Protein AF-A0A7I9VLR6-F1 (afdb_monomer_lite)

Foldseek 3Di:
DLQLLVQLVVFFQPQFLAGPNDTLDAAFLSSVQSSCVSLVHGDDPQSNFFQSVVVVLVVVVFWDPDQQAAAQKKWFFALAQVHHGGHIWGFSHADPQSWTWTFTHDNRTGHTWIAGQVCLQDQADPVPRHGGFAFDDRPPDTGTRSRGTPTIGCVSVDD

InterPro domains:
  IPR007921 CHAP domain [PF05257] (21-103)
  IPR038765 Papain-like cysteine peptidase superfamily [SSF54001] (20-116)

Sequence (159 aa):
MAAAVKAVSSLVGQRQVVLAGVDYGPGCAALARAAFARAGRPLPAEARDAAALHALAQARGALLPTRTPSAGDLVFLADRPGGPPVHVGVVERAEADGTAVVLHRVARGVLPVRLNLAYPSRSDDPATGKHINDALRVGARAVPAGSLVVSVSDLLRRR

Secondary structure (DSSP, 8-state):
-HHHHHHHHTTBT-SS-EETTEE--SSHHHHHHHHHHHTT-PPPTT--SHHHHHHHHHHTT-EE--SSPPTT-EEEE-SSTTPPP-EEEEEEEE-TTS-EEEEEEETTEEEEEEE-SSSTT-SB-TTT--B--PEEEETTEEEEGGGGEEEEE-TTT--

pLDDT: mean 95.7, std 3.82, range [64.94, 98.75]

Radius of gyration: 14.51 Å; chains: 1; bounding box: 36×30×38 Å

Structure (mmCIF, N/CA/C/O backbone):
data_AF-A0A7I9VLR6-F1
#
_entry.id   AF-A0A7I9VLR6-F1
#
loop_
_atom_site.group_PDB
_atom_site.id
_atom_site.type_symbol
_atom_site.label_atom_id
_atom_site.label_alt_id
_atom_site.label_comp_id
_atom_site.label_asym_id
_atom_site.label_entity_id
_atom_site.label_seq_id
_atom_site.pdbx_PDB_ins_code
_atom_site.Cartn_x
_atom_site.Cartn_y
_atom_site.Cartn_z
_atom_site.occupancy
_atom_site.B_iso_or_equiv
_atom_site.auth_seq_id
_atom_site.auth_comp_id
_atom_site.auth_asym_id
_atom_site.auth_atom_id
_atom_site.pdbx_PDB_model_num
ATOM 1 N N . MET A 1 1 ? -3.606 -10.068 13.370 1.00 85.69 1 MET A N 1
ATOM 2 C CA . MET A 1 1 ? -3.154 -9.602 12.039 1.00 85.69 1 MET A CA 1
ATOM 3 C C . MET A 1 1 ? -4.038 -10.112 10.907 1.00 85.69 1 MET A C 1
ATOM 5 O O . MET A 1 1 ? -4.647 -9.293 10.235 1.00 85.69 1 MET A O 1
ATOM 9 N N . ALA A 1 2 ? -4.188 -11.432 10.741 1.00 86.25 2 ALA A N 1
ATOM 10 C CA . ALA A 1 2 ? -4.996 -12.027 9.667 1.00 86.25 2 ALA A CA 1
ATOM 11 C C . ALA A 1 2 ? -6.415 -11.433 9.531 1.00 86.25 2 ALA A C 1
ATOM 13 O O . ALA A 1 2 ? -6.862 -11.166 8.423 1.00 86.25 2 ALA A O 1
ATOM 14 N N . ALA A 1 3 ? -7.095 -11.143 10.648 1.00 90.19 3 ALA A N 1
ATOM 15 C CA . ALA A 1 3 ? -8.420 -10.516 10.631 1.00 90.19 3 ALA A CA 1
ATOM 16 C C . ALA A 1 3 ? -8.431 -9.094 10.032 1.00 90.19 3 ALA A C 1
ATOM 18 O O . ALA A 1 3 ? -9.376 -8.742 9.333 1.00 90.19 3 ALA A O 1
ATOM 19 N N . ALA A 1 4 ? -7.391 -8.290 10.278 1.00 93.88 4 ALA A N 1
ATOM 20 C CA . ALA A 1 4 ? -7.281 -6.938 9.733 1.00 93.88 4 ALA A CA 1
ATOM 21 C C . ALA A 1 4 ? -7.045 -6.976 8.222 1.00 93.88 4 ALA A C 1
ATOM 23 O O . ALA A 1 4 ? -7.770 -6.324 7.477 1.00 93.88 4 ALA A O 1
ATOM 24 N N . VAL A 1 5 ? -6.098 -7.809 7.777 1.00 96.38 5 VAL A N 1
ATOM 25 C CA . VAL A 1 5 ? -5.816 -8.026 6.352 1.00 96.38 5 VAL A CA 1
ATOM 26 C C . VAL A 1 5 ? -7.051 -8.563 5.629 1.00 96.38 5 VAL A C 1
ATOM 28 O O . VAL A 1 5 ? -7.461 -7.990 4.624 1.00 96.38 5 VAL A O 1
ATOM 31 N N . LYS A 1 6 ? -7.712 -9.592 6.174 1.00 96.25 6 LYS A N 1
ATOM 32 C CA . LYS A 1 6 ? -8.953 -10.146 5.609 1.00 96.25 6 LYS A CA 1
ATOM 33 C C . LYS A 1 6 ? -10.038 -9.078 5.460 1.00 96.25 6 LYS A C 1
ATOM 35 O O . LYS A 1 6 ? -10.713 -9.038 4.437 1.00 96.25 6 LYS A O 1
ATOM 40 N N . ALA A 1 7 ? -10.187 -8.207 6.457 1.00 95.25 7 ALA A N 1
ATOM 41 C CA . ALA A 1 7 ? -11.186 -7.147 6.422 1.00 95.25 7 ALA A CA 1
ATOM 42 C C . ALA A 1 7 ? -10.890 -6.101 5.338 1.00 95.25 7 ALA A C 1
ATOM 44 O O . ALA A 1 7 ? -11.794 -5.714 4.612 1.00 95.25 7 ALA A O 1
ATOM 45 N N . VAL A 1 8 ? -9.640 -5.665 5.163 1.00 96.19 8 VAL A N 1
ATOM 46 C CA . VAL A 1 8 ? -9.330 -4.733 4.063 1.00 96.19 8 VAL A CA 1
ATOM 47 C C . VAL A 1 8 ? -9.325 -5.405 2.689 1.00 96.19 8 VAL A C 1
ATOM 49 O O . VAL A 1 8 ? -9.599 -4.744 1.692 1.00 96.19 8 VAL A O 1
ATOM 52 N N . SER A 1 9 ? -9.106 -6.719 2.627 1.00 97.69 9 SER A N 1
ATOM 53 C CA . SER A 1 9 ? -9.209 -7.499 1.385 1.00 97.69 9 SER A CA 1
ATOM 54 C C . SER A 1 9 ? -10.650 -7.581 0.877 1.00 97.69 9 SER A C 1
ATOM 56 O O . SER A 1 9 ? -10.878 -7.517 -0.327 1.00 97.69 9 SER A O 1
ATOM 58 N N . SER A 1 10 ? -11.652 -7.610 1.768 1.00 97.25 10 SER A N 1
ATOM 59 C CA . SER A 1 10 ? -13.065 -7.569 1.351 1.00 97.25 10 SER A CA 1
ATOM 60 C C . SER A 1 10 ? -13.492 -6.229 0.744 1.00 97.25 10 SER A C 1
ATOM 62 O O . SER A 1 10 ? -14.617 -6.108 0.268 1.00 97.25 10 SER A O 1
ATOM 64 N N . LEU A 1 11 ? -12.621 -5.214 0.770 1.00 97.44 11 LEU A N 1
ATOM 65 C CA . LEU A 1 11 ? -12.877 -3.920 0.147 1.00 97.44 11 LEU A CA 1
ATOM 66 C C . LEU A 1 11 ? -12.397 -3.845 -1.300 1.00 97.44 11 LEU A C 1
ATOM 68 O O . LEU A 1 11 ? -12.647 -2.829 -1.940 1.00 97.44 11 LEU A O 1
ATOM 72 N N . VAL A 1 12 ? -11.709 -4.859 -1.834 1.00 98.00 12 VAL A N 1
ATOM 73 C CA . VAL A 1 12 ? -11.247 -4.835 -3.231 1.00 98.00 12 VAL A CA 1
ATOM 74 C C . VAL A 1 12 ? -12.423 -4.549 -4.174 1.00 98.00 12 VAL A C 1
ATOM 76 O O . VAL A 1 12 ? -13.492 -5.143 -4.068 1.00 98.00 12 VAL A O 1
ATOM 79 N N . GLY A 1 13 ? -12.231 -3.584 -5.075 1.00 97.00 13 GLY A N 1
ATOM 80 C CA . GLY A 1 13 ? -13.258 -3.074 -5.987 1.00 97.00 13 GLY A CA 1
ATOM 81 C C . GLY A 1 13 ? -14.161 -1.985 -5.395 1.00 97.00 13 GLY A C 1
ATOM 82 O O . GLY A 1 13 ? -14.751 -1.213 -6.150 1.00 97.00 13 GLY A O 1
ATOM 83 N N . GLN A 1 14 ? -14.223 -1.837 -4.069 1.00 97.00 14 GLN A N 1
ATOM 84 C CA . GLN A 1 14 ? -15.065 -0.832 -3.422 1.00 97.00 14 GLN A CA 1
ATOM 85 C C . GLN A 1 14 ? -14.488 0.575 -3.583 1.00 97.00 14 GLN A C 1
ATOM 87 O O . GLN A 1 14 ? -13.277 0.813 -3.494 1.00 97.00 14 GLN A O 1
ATOM 92 N N . ARG A 1 15 ? -15.379 1.542 -3.822 1.00 95.50 15 ARG A N 1
ATOM 93 C CA . ARG A 1 15 ? -15.012 2.960 -3.967 1.00 95.50 15 ARG A CA 1
ATOM 94 C C . ARG A 1 15 ? -14.870 3.672 -2.627 1.00 95.50 15 ARG A C 1
ATOM 96 O O . ARG A 1 15 ? -14.124 4.643 -2.532 1.00 95.50 15 ARG A O 1
ATOM 103 N N . GLN A 1 16 ? -15.576 3.202 -1.611 1.00 95.75 16 GLN A N 1
ATOM 104 C CA . GLN A 1 16 ? -15.516 3.741 -0.259 1.00 95.75 16 GLN A CA 1
ATOM 105 C C . GLN A 1 16 ? -14.847 2.722 0.657 1.00 95.75 16 GLN A C 1
ATOM 107 O O . GLN A 1 16 ? -14.978 1.512 0.464 1.00 95.75 16 GLN A O 1
ATOM 112 N N . VAL A 1 17 ? -14.111 3.215 1.649 1.00 97.19 17 VAL A N 1
ATOM 113 C CA . VAL A 1 17 ? -13.501 2.374 2.680 1.00 97.19 17 VAL A CA 1
ATOM 114 C C . VAL A 1 17 ? -14.475 2.333 3.852 1.00 97.19 17 VAL A C 1
ATOM 116 O O . VAL A 1 17 ? -14.319 3.071 4.819 1.00 97.19 17 VAL A O 1
ATOM 119 N N . VAL A 1 18 ? -15.503 1.490 3.732 1.00 97.06 18 VAL A N 1
ATOM 120 C CA . VAL A 1 18 ? -16.505 1.277 4.784 1.00 97.06 18 VAL A CA 1
ATOM 121 C C . VAL A 1 18 ? -16.330 -0.120 5.364 1.00 97.06 18 VAL A C 1
ATOM 123 O O . VAL A 1 18 ? -16.501 -1.108 4.655 1.00 97.06 18 VAL A O 1
ATOM 126 N N . LEU A 1 19 ? -16.001 -0.222 6.652 1.00 94.00 19 LEU A N 1
ATOM 127 C CA . LEU A 1 19 ? -15.909 -1.506 7.354 1.00 94.00 19 LEU A CA 1
ATOM 128 C C . LEU A 1 19 ? -16.744 -1.479 8.621 1.00 94.00 19 LEU A C 1
ATOM 130 O O . LEU A 1 19 ? -16.596 -0.586 9.447 1.00 94.00 19 LEU A O 1
ATOM 134 N N . ALA A 1 20 ? -17.591 -2.500 8.782 1.00 90.69 20 ALA A N 1
ATOM 135 C CA . ALA A 1 20 ? -18.468 -2.650 9.943 1.00 90.69 20 ALA A CA 1
ATOM 136 C C . ALA A 1 20 ? -19.298 -1.379 10.243 1.00 90.69 20 ALA A C 1
ATOM 138 O O . ALA A 1 20 ? -19.421 -0.974 11.393 1.00 90.69 20 ALA A O 1
ATOM 139 N N . GLY A 1 21 ? -19.827 -0.734 9.196 1.00 92.94 21 GLY A N 1
ATOM 140 C CA . GLY A 1 21 ? -20.646 0.480 9.308 1.00 92.94 21 GLY A CA 1
ATOM 141 C C . GLY A 1 21 ? -19.867 1.784 9.515 1.00 92.94 21 GLY A C 1
ATOM 142 O O . GLY A 1 21 ? -20.481 2.843 9.550 1.00 92.94 21 GLY A O 1
ATOM 143 N N . VAL A 1 22 ? -18.535 1.734 9.616 1.00 95.69 22 VAL A N 1
ATOM 144 C CA . VAL A 1 22 ? -17.683 2.922 9.776 1.00 95.69 22 VAL A CA 1
ATOM 145 C C . VAL A 1 22 ? -17.087 3.323 8.432 1.00 95.69 22 VAL A C 1
ATOM 147 O O . VAL A 1 22 ? -16.386 2.521 7.812 1.00 95.69 22 VAL A O 1
ATOM 150 N N . ASP A 1 23 ? -17.336 4.562 8.004 1.00 96.00 23 ASP A N 1
ATOM 151 C CA . ASP A 1 23 ? -16.665 5.181 6.857 1.00 96.00 23 ASP A CA 1
ATOM 152 C C . ASP A 1 23 ? -15.325 5.787 7.297 1.00 96.00 23 ASP A C 1
ATOM 154 O O . ASP A 1 23 ? -15.267 6.690 8.132 1.00 96.00 23 ASP A O 1
ATOM 158 N N . TYR A 1 24 ? -14.229 5.276 6.736 1.00 95.38 24 TYR A N 1
ATOM 159 C CA . TYR A 1 24 ? -12.875 5.747 7.026 1.00 95.38 24 TYR A CA 1
ATOM 160 C C . TYR A 1 24 ? -12.450 6.924 6.142 1.00 95.38 24 TYR A C 1
ATOM 162 O O . TYR A 1 24 ? -11.316 7.398 6.268 1.00 95.38 24 TYR A O 1
ATOM 170 N N . GLY A 1 25 ? -13.335 7.409 5.273 1.00 91.56 25 GLY A N 1
ATOM 171 C CA . GLY A 1 25 ? -13.145 8.569 4.421 1.00 91.56 25 GLY A CA 1
ATOM 172 C C . GLY A 1 25 ? -12.409 8.270 3.111 1.00 91.56 25 GLY A C 1
ATOM 173 O O . GLY A 1 25 ? -12.102 7.119 2.777 1.00 91.56 25 GLY A O 1
ATOM 174 N N . PRO A 1 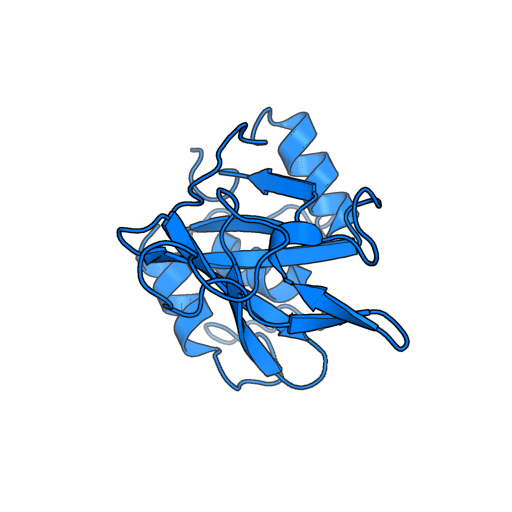26 ? -12.118 9.322 2.327 1.00 87.25 26 PRO A N 1
ATOM 175 C CA . PRO A 1 26 ? -11.411 9.188 1.063 1.00 87.25 26 PRO A CA 1
ATOM 176 C C . PRO A 1 26 ? -9.893 9.021 1.260 1.00 87.25 26 PRO A C 1
ATOM 178 O O . PRO A 1 26 ? -9.326 9.309 2.315 1.00 87.25 26 PRO A O 1
ATOM 181 N N . GLY A 1 27 ? -9.218 8.601 0.188 1.00 90.44 27 GLY A N 1
ATOM 182 C CA . GLY A 1 27 ? -7.756 8.575 0.101 1.00 90.44 27 GLY A CA 1
ATOM 183 C C . GLY A 1 27 ? -7.097 7.260 0.523 1.00 90.44 27 GLY A C 1
ATOM 184 O O . GLY A 1 27 ? -7.735 6.321 0.994 1.00 90.44 27 GLY A O 1
ATOM 185 N N . CYS A 1 28 ? -5.785 7.191 0.316 1.00 95.94 28 CYS A N 1
ATOM 186 C CA . CYS A 1 28 ? -4.982 5.989 0.529 1.00 95.94 28 CYS A CA 1
ATOM 187 C C . CYS A 1 28 ? -4.867 5.589 2.007 1.00 95.94 28 CYS A C 1
ATOM 189 O O . CYS A 1 28 ? -5.005 4.413 2.345 1.00 95.94 28 CYS A O 1
ATOM 191 N N . ALA A 1 29 ? -4.720 6.574 2.897 1.00 97.31 29 ALA A N 1
ATOM 192 C CA . ALA A 1 29 ? -4.607 6.361 4.338 1.00 97.31 29 ALA A CA 1
ATOM 193 C C . ALA A 1 29 ? -5.880 5.773 4.974 1.00 97.31 29 ALA A C 1
ATOM 195 O O . ALA A 1 29 ? -5.782 5.113 6.008 1.00 97.31 29 ALA A O 1
ATOM 196 N N . ALA A 1 30 ? -7.057 5.948 4.358 1.00 96.88 30 ALA A N 1
ATOM 197 C CA . ALA A 1 30 ? -8.307 5.370 4.853 1.00 96.88 30 ALA A CA 1
ATOM 198 C C . ALA A 1 30 ? -8.219 3.845 4.979 1.00 96.88 30 ALA A C 1
ATOM 200 O O . ALA A 1 30 ? -8.638 3.285 5.989 1.00 96.88 30 ALA A O 1
ATOM 201 N N . LEU A 1 31 ? -7.596 3.179 4.001 1.00 97.50 31 LEU A N 1
ATOM 202 C CA . LEU A 1 31 ? -7.423 1.728 4.018 1.00 97.50 31 LEU A CA 1
ATOM 203 C C . LEU A 1 31 ? -6.533 1.271 5.184 1.00 97.50 31 LEU A C 1
ATOM 205 O O . LEU A 1 31 ? -6.856 0.300 5.865 1.00 97.50 31 LEU A O 1
ATOM 209 N N . ALA A 1 32 ? -5.448 2.003 5.456 1.00 97.44 32 ALA A N 1
ATOM 210 C CA . ALA A 1 32 ? -4.593 1.740 6.609 1.00 97.44 32 ALA A CA 1
ATOM 211 C C . ALA A 1 32 ? -5.363 1.957 7.922 1.00 97.44 32 ALA A C 1
ATOM 213 O O . ALA A 1 32 ? -5.402 1.056 8.757 1.00 97.44 32 ALA A O 1
ATOM 214 N N . ARG A 1 33 ? -6.057 3.093 8.090 1.00 97.25 33 ARG A N 1
ATOM 215 C CA . ARG A 1 33 ? -6.900 3.360 9.275 1.00 97.25 33 ARG A CA 1
ATOM 216 C C . ARG A 1 33 ? -7.920 2.253 9.525 1.00 97.25 33 ARG A C 1
ATOM 218 O O . ARG A 1 33 ? -8.063 1.807 10.662 1.00 97.25 33 ARG A O 1
ATOM 225 N N . ALA A 1 34 ? -8.560 1.772 8.465 1.00 97.06 34 ALA A N 1
ATOM 226 C CA . ALA A 1 34 ? -9.504 0.669 8.528 1.00 97.06 34 ALA A CA 1
ATOM 227 C C . ALA A 1 34 ? -8.832 -0.630 9.010 1.00 97.06 34 ALA A C 1
ATOM 229 O O . ALA A 1 34 ? -9.334 -1.275 9.932 1.00 97.06 34 ALA A O 1
ATOM 230 N N . ALA A 1 35 ? -7.653 -0.977 8.479 1.00 97.12 35 ALA A N 1
ATOM 231 C CA . ALA A 1 35 ? -6.879 -2.133 8.942 1.00 97.12 35 ALA A CA 1
ATOM 232 C C . ALA A 1 35 ? -6.498 -2.028 10.431 1.00 97.12 35 ALA A C 1
ATOM 234 O O . ALA A 1 35 ? -6.691 -2.978 11.190 1.00 97.12 35 ALA A O 1
ATOM 235 N N . PHE A 1 36 ? -6.003 -0.867 10.867 1.00 97.00 36 PHE A N 1
ATOM 236 C CA . PHE A 1 36 ? -5.621 -0.606 12.259 1.00 97.00 36 PHE A CA 1
ATOM 237 C C . PHE A 1 36 ? -6.812 -0.691 13.219 1.00 97.00 36 PHE A C 1
ATOM 239 O O . PHE A 1 36 ? -6.733 -1.372 14.243 1.00 97.00 36 PHE A O 1
ATOM 246 N N . ALA A 1 37 ? -7.949 -0.090 12.866 1.00 95.81 37 ALA A N 1
ATOM 247 C CA . ALA A 1 37 ? -9.172 -0.196 13.654 1.00 95.81 37 ALA A CA 1
ATOM 248 C C . ALA A 1 37 ? -9.663 -1.650 13.756 1.00 95.81 37 ALA A C 1
ATOM 250 O O . ALA A 1 37 ? -10.002 -2.115 14.843 1.00 95.81 37 ALA A O 1
ATOM 251 N N . ARG A 1 38 ? -9.616 -2.418 12.658 1.00 95.69 38 ARG A N 1
ATOM 252 C CA . ARG A 1 38 ? -9.946 -3.856 12.668 1.00 95.69 38 ARG A CA 1
ATOM 253 C C . ARG A 1 38 ? -8.958 -4.709 13.458 1.00 95.69 38 ARG A C 1
ATOM 255 O O . ARG A 1 38 ? -9.331 -5.789 13.910 1.00 95.69 38 ARG A O 1
ATOM 262 N N . ALA A 1 39 ? -7.728 -4.241 13.643 1.00 95.00 39 ALA A N 1
ATOM 263 C CA . ALA A 1 39 ? -6.752 -4.858 14.533 1.00 95.00 39 ALA A CA 1
ATOM 264 C C . ALA A 1 39 ? -6.951 -4.476 16.014 1.00 95.00 39 ALA A C 1
ATOM 266 O O . ALA A 1 39 ? -6.154 -4.907 16.844 1.00 95.00 39 ALA A O 1
ATOM 267 N N . GLY A 1 40 ? -7.970 -3.669 16.347 1.00 94.31 40 GLY A N 1
ATOM 268 C CA . GLY A 1 40 ? -8.204 -3.159 17.701 1.00 94.31 40 GLY A CA 1
ATOM 269 C C . GLY A 1 40 ? -7.202 -2.086 18.133 1.00 94.31 40 GLY A C 1
ATOM 270 O O . GLY A 1 40 ? -7.026 -1.853 19.322 1.00 94.31 40 GLY A O 1
ATOM 271 N N . ARG A 1 41 ? -6.506 -1.460 17.177 1.00 94.12 41 ARG A N 1
ATOM 272 C CA . ARG A 1 41 ? -5.423 -0.496 17.417 1.00 94.12 41 ARG A CA 1
ATOM 273 C C . ARG A 1 41 ? -5.630 0.738 16.540 1.00 94.12 41 ARG A C 1
ATOM 275 O O . ARG A 1 41 ? -4.836 0.955 15.629 1.00 94.12 41 ARG A O 1
ATOM 282 N N . PRO A 1 42 ? -6.723 1.500 16.722 1.00 94.50 42 PRO A N 1
ATOM 283 C CA . PRO A 1 42 ? -7.017 2.640 15.864 1.00 94.50 42 PRO A CA 1
ATOM 284 C C . PRO A 1 42 ? -5.836 3.615 15.832 1.00 94.50 42 PRO A C 1
ATOM 286 O O . PRO A 1 42 ? -5.182 3.873 16.843 1.00 94.50 42 PRO A O 1
ATOM 289 N N . LEU A 1 43 ? -5.546 4.128 14.639 1.00 95.31 43 LEU A N 1
ATOM 290 C CA . LEU A 1 43 ? -4.520 5.146 14.460 1.00 95.31 43 LEU A CA 1
ATOM 291 C C . LEU A 1 43 ? -4.982 6.478 15.071 1.00 95.31 43 LEU A C 1
ATOM 293 O O . LEU A 1 43 ? -6.183 6.755 15.070 1.00 95.31 43 LEU A O 1
ATOM 297 N N . PRO A 1 44 ? -4.044 7.306 15.561 1.00 93.62 44 PRO A N 1
ATOM 298 C CA . PRO A 1 44 ? -4.371 8.634 16.063 1.00 93.62 44 PRO A CA 1
ATOM 299 C C . PRO A 1 44 ? -4.878 9.526 14.913 1.00 93.62 44 PRO A C 1
ATOM 301 O O . PRO A 1 44 ? -4.588 9.259 13.741 1.00 93.62 44 PRO A O 1
ATOM 304 N N . ALA A 1 45 ? -5.658 10.564 15.224 1.00 90.06 45 ALA A N 1
ATOM 305 C CA . ALA A 1 45 ? -6.371 11.364 14.219 1.00 90.06 45 ALA A CA 1
ATOM 306 C C . ALA A 1 45 ? -5.421 12.081 13.239 1.00 90.06 45 ALA A C 1
ATOM 308 O O . ALA A 1 45 ? -5.756 12.313 12.077 1.00 90.06 45 ALA A O 1
ATOM 309 N N . GLU A 1 46 ? -4.204 12.369 13.693 1.00 90.69 46 GLU A N 1
ATOM 310 C CA . GLU A 1 46 ? -3.132 13.013 12.942 1.00 90.69 46 GLU A CA 1
ATOM 311 C C . GLU A 1 46 ? -2.601 12.123 11.810 1.00 90.69 46 GLU A C 1
ATOM 313 O O . GLU A 1 46 ? -2.053 12.641 10.840 1.00 90.69 46 GLU A O 1
ATOM 318 N N . ALA A 1 47 ? -2.809 10.800 11.868 1.00 93.75 47 ALA A N 1
ATOM 319 C CA . ALA A 1 47 ? -2.441 9.834 10.827 1.00 93.75 47 ALA A CA 1
ATOM 320 C C . ALA A 1 47 ? -3.410 9.878 9.622 1.00 93.75 47 ALA A C 1
ATOM 322 O O . ALA A 1 47 ? -4.013 8.880 9.202 1.00 93.75 47 ALA A O 1
ATOM 323 N N . ARG A 1 48 ? -3.602 11.084 9.086 1.00 93.19 48 ARG A N 1
ATOM 324 C CA . ARG A 1 48 ? -4.629 11.422 8.094 1.00 93.19 48 ARG A CA 1
ATOM 325 C C . ARG A 1 48 ? -4.231 11.103 6.653 1.00 93.19 48 ARG A C 1
ATOM 327 O O . ARG A 1 48 ? -5.109 10.818 5.839 1.00 93.19 48 ARG A O 1
ATOM 334 N N . ASP A 1 49 ? -2.935 11.098 6.361 1.00 96.69 49 ASP A N 1
ATOM 335 C CA . ASP A 1 49 ? -2.356 10.907 5.030 1.00 96.69 49 ASP A CA 1
ATOM 336 C C . ASP A 1 49 ? -1.087 10.028 5.078 1.00 96.69 49 ASP A C 1
ATOM 338 O O . ASP A 1 49 ? -0.664 9.565 6.142 1.00 96.69 49 ASP A O 1
ATOM 342 N N . ALA A 1 50 ? -0.509 9.737 3.908 1.00 97.69 50 ALA A N 1
ATOM 343 C CA . ALA A 1 50 ? 0.665 8.875 3.789 1.00 97.69 50 ALA A CA 1
ATOM 344 C C . ALA A 1 50 ? 1.909 9.457 4.480 1.00 97.69 50 ALA A C 1
ATOM 346 O O . ALA A 1 50 ? 2.659 8.703 5.098 1.00 97.69 50 ALA A O 1
ATOM 347 N N . ALA A 1 51 ? 2.110 10.777 4.419 1.00 98.00 51 ALA A N 1
ATOM 348 C CA . ALA A 1 51 ? 3.256 11.437 5.036 1.00 98.00 51 ALA A CA 1
ATOM 349 C C . ALA A 1 51 ? 3.161 11.388 6.568 1.00 98.00 51 ALA A C 1
ATOM 351 O O . ALA A 1 51 ? 4.129 11.025 7.236 1.00 98.00 51 ALA A O 1
ATOM 352 N N . ALA A 1 52 ? 1.979 11.657 7.128 1.00 97.81 52 ALA A N 1
ATOM 353 C CA . ALA A 1 52 ? 1.734 11.559 8.562 1.00 97.81 52 ALA A CA 1
ATOM 354 C C . ALA A 1 52 ? 1.880 10.118 9.078 1.00 97.81 52 ALA A C 1
ATOM 356 O O . ALA A 1 52 ? 2.484 9.887 10.126 1.00 97.81 52 ALA A O 1
ATOM 357 N N . LEU A 1 53 ? 1.386 9.127 8.325 1.00 98.06 53 LEU A N 1
ATOM 358 C CA . LEU A 1 53 ? 1.587 7.711 8.648 1.00 98.06 53 LEU A CA 1
ATOM 359 C C . LEU A 1 53 ? 3.059 7.302 8.596 1.00 98.06 53 LEU A C 1
ATOM 361 O O . LEU A 1 53 ? 3.512 6.546 9.455 1.00 98.06 53 LEU A O 1
ATOM 365 N N . HIS A 1 54 ? 3.806 7.806 7.615 1.00 98.44 54 HIS A N 1
ATOM 366 C CA . HIS A 1 54 ? 5.235 7.548 7.501 1.00 98.44 54 HIS A CA 1
ATOM 367 C C . HIS A 1 54 ? 6.006 8.151 8.679 1.00 98.44 54 HIS A C 1
ATOM 369 O O . HIS A 1 54 ? 6.810 7.461 9.304 1.00 98.44 54 HIS A O 1
ATOM 375 N N . ALA A 1 55 ? 5.723 9.408 9.034 1.00 98.00 55 ALA A N 1
ATOM 376 C CA . ALA A 1 55 ? 6.320 10.070 10.192 1.00 98.00 55 ALA A CA 1
ATOM 377 C C . ALA A 1 55 ? 6.010 9.319 11.496 1.00 98.00 55 ALA A C 1
ATOM 379 O O . ALA A 1 55 ? 6.899 9.102 12.318 1.00 98.00 55 ALA A O 1
ATOM 380 N N . LEU A 1 56 ? 4.773 8.840 11.659 1.00 97.56 56 LEU A N 1
ATOM 381 C CA . LEU A 1 56 ? 4.372 8.021 12.802 1.00 97.56 56 LEU A CA 1
ATOM 382 C C . LEU A 1 56 ? 5.127 6.685 12.859 1.00 97.56 56 LEU A C 1
ATOM 384 O O . LEU A 1 56 ? 5.556 6.264 13.934 1.00 97.56 56 LEU A O 1
ATOM 388 N N . ALA A 1 57 ? 5.289 6.014 11.716 1.00 97.50 57 ALA A N 1
ATOM 389 C CA . ALA A 1 57 ? 6.063 4.781 11.619 1.00 97.50 57 ALA A CA 1
ATOM 390 C C . ALA A 1 57 ? 7.538 5.017 11.972 1.00 97.50 57 ALA A C 1
ATOM 392 O O . ALA A 1 57 ? 8.115 4.248 12.739 1.00 97.50 57 ALA A O 1
ATOM 393 N N . GLN A 1 58 ? 8.126 6.105 11.475 1.00 97.62 58 GLN A N 1
ATOM 394 C CA . GLN A 1 58 ? 9.497 6.501 11.782 1.00 97.62 58 GLN A CA 1
ATOM 395 C C . GLN A 1 58 ? 9.685 6.802 13.272 1.00 97.62 58 GLN A C 1
ATOM 397 O O . GLN A 1 58 ? 10.579 6.236 13.897 1.00 97.62 58 GLN A O 1
ATOM 402 N N . ALA A 1 59 ? 8.811 7.623 13.861 1.00 96.81 59 ALA A N 1
ATOM 403 C CA . ALA A 1 59 ? 8.866 7.990 15.276 1.00 96.81 59 ALA A CA 1
ATOM 404 C C . ALA A 1 59 ? 8.757 6.774 16.213 1.00 96.81 59 ALA A C 1
ATOM 406 O O . ALA A 1 59 ? 9.271 6.795 17.326 1.00 96.81 59 ALA A O 1
ATOM 407 N N . ARG A 1 60 ? 8.109 5.696 15.756 1.00 95.81 60 ARG A N 1
ATOM 408 C CA . ARG A 1 60 ? 7.962 4.435 16.498 1.00 95.81 60 ARG A CA 1
ATOM 409 C C . ARG A 1 60 ? 9.017 3.382 16.152 1.00 95.81 60 ARG A C 1
ATOM 411 O O . ARG A 1 60 ? 8.879 2.237 16.578 1.00 95.81 60 ARG A O 1
ATOM 418 N N . GLY A 1 61 ? 10.034 3.728 15.359 1.00 96.88 61 GLY A N 1
ATOM 419 C CA . GLY A 1 61 ? 11.069 2.783 14.926 1.00 96.88 61 GLY A CA 1
ATOM 420 C C . GLY A 1 61 ? 10.509 1.599 14.128 1.00 96.88 61 GLY A C 1
ATOM 421 O O . GLY A 1 61 ? 11.040 0.494 14.204 1.00 96.88 61 GLY A O 1
ATOM 422 N N . ALA A 1 62 ? 9.404 1.813 13.411 1.00 97.12 62 ALA A N 1
ATOM 423 C CA . ALA A 1 62 ? 8.648 0.783 12.703 1.00 97.12 62 ALA A CA 1
ATOM 424 C C . ALA A 1 62 ? 8.934 0.739 11.195 1.00 97.12 62 ALA A C 1
ATOM 426 O O . ALA A 1 62 ? 8.194 0.098 10.454 1.00 97.12 62 ALA A O 1
ATOM 427 N N . LEU A 1 63 ? 9.957 1.447 10.710 1.00 97.56 63 LEU A N 1
ATOM 428 C CA . LEU A 1 63 ? 10.428 1.310 9.331 1.00 97.56 63 LEU A CA 1
ATOM 429 C C . LEU A 1 63 ? 11.368 0.104 9.236 1.00 97.56 63 LEU A C 1
ATOM 431 O O . LEU A 1 63 ? 12.250 -0.070 10.075 1.00 97.56 63 LEU A O 1
ATOM 435 N N . LEU A 1 64 ? 11.174 -0.728 8.216 1.00 94.75 64 LEU A N 1
ATOM 436 C CA . LEU A 1 64 ? 11.909 -1.971 8.022 1.00 94.75 64 LEU A CA 1
ATOM 437 C C . LEU A 1 64 ? 12.935 -1.853 6.888 1.00 94.75 64 LEU A C 1
ATOM 439 O O . LEU A 1 64 ? 12.559 -1.472 5.776 1.00 94.75 64 LEU A O 1
ATOM 443 N N . PRO A 1 65 ? 14.188 -2.300 7.091 1.00 90.56 65 PRO A N 1
ATOM 444 C CA . PRO A 1 65 ? 15.135 -2.528 6.005 1.00 90.56 65 PRO A CA 1
ATOM 445 C C . PRO A 1 65 ? 14.848 -3.885 5.332 1.00 90.56 65 PRO A C 1
ATOM 447 O O . PRO A 1 65 ? 15.690 -4.779 5.330 1.00 90.56 65 PRO A O 1
ATOM 450 N N . THR A 1 66 ? 13.632 -4.078 4.810 1.00 89.56 66 THR A N 1
ATOM 451 C CA . THR A 1 66 ? 13.213 -5.344 4.182 1.00 89.56 66 THR A CA 1
ATOM 452 C C . THR A 1 66 ? 13.093 -5.225 2.668 1.00 89.56 66 THR A C 1
ATOM 454 O O . THR A 1 66 ? 12.687 -4.191 2.139 1.00 89.56 66 THR A O 1
ATOM 457 N N . ARG A 1 67 ? 13.405 -6.324 1.972 1.00 89.81 67 ARG A N 1
ATOM 458 C CA . ARG A 1 67 ? 13.092 -6.520 0.548 1.00 89.81 67 ARG A CA 1
ATOM 459 C C . ARG A 1 67 ? 11.897 -7.452 0.320 1.00 89.81 67 ARG A C 1
ATOM 461 O O . ARG A 1 67 ? 11.483 -7.649 -0.816 1.00 89.81 67 ARG A O 1
ATOM 468 N N . THR A 1 68 ? 11.337 -8.009 1.388 1.00 94.19 68 THR A N 1
ATOM 469 C CA . THR A 1 68 ? 10.224 -8.962 1.359 1.00 94.19 68 THR A CA 1
ATOM 470 C C . THR A 1 68 ? 9.144 -8.499 2.341 1.00 94.19 68 THR A C 1
ATOM 472 O O . THR A 1 68 ? 9.126 -8.908 3.506 1.00 94.19 68 THR A O 1
ATOM 475 N N . PRO A 1 69 ? 8.261 -7.573 1.918 1.00 96.31 69 PRO A N 1
ATOM 476 C CA . PRO A 1 69 ? 7.152 -7.118 2.752 1.00 96.31 69 PRO A CA 1
ATOM 477 C C . PRO A 1 69 ? 6.268 -8.294 3.175 1.00 96.31 69 PRO A C 1
ATOM 479 O O . PRO A 1 69 ? 6.003 -9.188 2.379 1.00 96.31 69 PRO A O 1
ATOM 482 N N . SER A 1 70 ? 5.792 -8.294 4.415 1.00 96.50 70 SER A N 1
ATOM 483 C CA . SER A 1 70 ? 4.925 -9.334 4.980 1.00 96.50 70 SER A CA 1
ATOM 484 C C . SER A 1 70 ? 3.469 -8.881 5.051 1.00 96.50 70 SER A C 1
ATOM 486 O O . SER A 1 70 ? 3.186 -7.690 5.146 1.00 96.50 70 SER A O 1
ATOM 488 N N . ALA A 1 71 ? 2.526 -9.827 5.068 1.00 97.12 71 ALA A N 1
ATOM 489 C CA . ALA A 1 71 ? 1.102 -9.526 5.235 1.00 97.12 71 ALA A CA 1
ATOM 490 C C . ALA A 1 71 ? 0.846 -8.632 6.464 1.00 97.12 71 ALA A C 1
ATOM 492 O O . ALA A 1 71 ? 1.235 -8.963 7.587 1.00 97.12 71 ALA A O 1
ATOM 493 N N . GLY A 1 72 ? 0.161 -7.510 6.249 1.00 97.44 72 GLY A N 1
ATOM 494 C CA . GLY A 1 72 ? -0.090 -6.484 7.256 1.00 97.44 72 GLY A CA 1
ATOM 495 C C . GLY A 1 72 ? 0.982 -5.398 7.359 1.00 97.44 72 GLY A C 1
ATOM 496 O O . GLY A 1 72 ? 0.772 -4.452 8.110 1.00 97.44 72 GLY A O 1
ATOM 497 N N . ASP A 1 73 ? 2.094 -5.478 6.628 1.00 98.19 73 ASP A N 1
ATOM 498 C CA . ASP A 1 73 ? 2.996 -4.332 6.500 1.00 98.19 73 ASP A CA 1
ATOM 499 C C . ASP A 1 73 ? 2.313 -3.184 5.744 1.00 98.19 73 ASP A C 1
ATOM 501 O O . ASP A 1 73 ? 1.426 -3.389 4.912 1.00 98.19 73 ASP A O 1
ATOM 505 N N . LEU A 1 74 ? 2.741 -1.959 6.024 1.00 98.44 74 LEU A N 1
ATOM 506 C CA . LEU A 1 74 ? 2.451 -0.797 5.199 1.00 98.44 74 LEU A CA 1
ATOM 507 C C . LEU A 1 74 ? 3.561 -0.629 4.164 1.00 98.44 74 LEU A C 1
ATOM 509 O O . LEU A 1 74 ? 4.738 -0.765 4.494 1.00 98.44 74 LEU A O 1
ATOM 513 N N . VAL A 1 75 ? 3.193 -0.273 2.938 1.00 98.62 75 VAL A N 1
ATOM 514 C CA . VAL A 1 75 ? 4.147 0.140 1.903 1.00 98.62 75 VAL A CA 1
ATOM 515 C C . VAL A 1 75 ? 3.891 1.593 1.555 1.00 98.62 75 VAL A C 1
ATOM 517 O O . VAL A 1 75 ? 2.786 1.947 1.141 1.00 98.62 75 VAL A O 1
ATOM 520 N N . PHE A 1 76 ? 4.917 2.422 1.715 1.00 98.62 76 PHE A N 1
ATOM 521 C CA . PHE A 1 76 ? 4.890 3.832 1.357 1.00 98.62 76 PHE A CA 1
ATOM 522 C C . PHE A 1 76 ? 5.484 4.027 -0.034 1.00 98.62 76 PHE A C 1
ATOM 524 O O . PHE A 1 76 ? 6.551 3.500 -0.346 1.00 98.62 76 PHE A O 1
ATOM 531 N N . LEU A 1 77 ? 4.779 4.786 -0.866 1.00 98.44 77 LEU A N 1
ATOM 532 C CA . LEU A 1 77 ? 5.087 5.002 -2.274 1.00 98.44 77 LEU A CA 1
ATOM 533 C C . LEU A 1 77 ? 5.254 6.502 -2.551 1.00 98.44 77 LEU A C 1
ATOM 535 O O . LEU A 1 77 ? 4.516 7.330 -2.009 1.00 98.44 77 LEU A O 1
ATOM 539 N N . ALA A 1 78 ? 6.202 6.833 -3.418 1.00 97.75 78 ALA A N 1
ATOM 540 C CA . ALA A 1 78 ? 6.433 8.168 -3.948 1.00 97.75 78 ALA A CA 1
ATOM 541 C C . ALA A 1 78 ? 5.750 8.362 -5.312 1.00 97.75 78 ALA A C 1
ATOM 543 O O . ALA A 1 78 ? 5.370 7.406 -5.990 1.00 97.75 78 ALA A O 1
ATOM 544 N N . ASP A 1 79 ? 5.647 9.615 -5.745 1.00 95.56 79 ASP A N 1
ATOM 545 C CA . ASP A 1 79 ? 5.255 10.016 -7.103 1.00 95.56 79 ASP A CA 1
ATOM 546 C C . ASP A 1 79 ? 6.454 10.125 -8.056 1.00 95.56 79 ASP A C 1
ATOM 548 O O . ASP A 1 79 ? 6.353 10.690 -9.138 1.00 95.56 79 ASP A O 1
ATOM 552 N N . ARG A 1 80 ? 7.622 9.637 -7.651 1.00 95.75 80 ARG A N 1
AT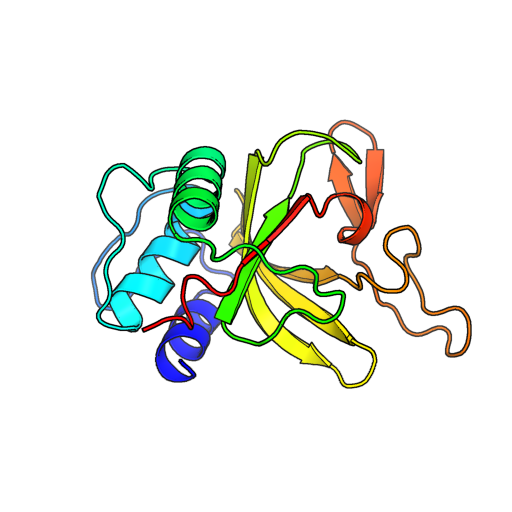OM 553 C CA . ARG A 1 80 ? 8.811 9.472 -8.488 1.00 95.75 80 ARG A CA 1
ATOM 554 C C . ARG A 1 80 ? 9.820 8.610 -7.738 1.00 95.75 80 ARG A C 1
ATOM 556 O O . ARG A 1 80 ? 9.860 8.683 -6.509 1.00 95.75 80 ARG A O 1
ATOM 563 N N . PRO A 1 81 ? 10.666 7.833 -8.433 1.00 95.12 81 PRO A N 1
ATOM 564 C CA . PRO A 1 81 ? 11.746 7.105 -7.776 1.00 95.12 81 PRO A CA 1
ATOM 565 C C . PRO A 1 81 ? 12.607 8.038 -6.910 1.00 95.12 81 PRO A C 1
ATOM 567 O O . PRO A 1 81 ? 13.025 9.102 -7.370 1.00 95.12 81 PRO A O 1
ATOM 570 N N . GLY A 1 82 ? 12.822 7.663 -5.645 1.00 94.88 82 GLY A N 1
ATOM 571 C CA . GLY A 1 82 ? 13.566 8.465 -4.662 1.00 94.88 82 GLY A CA 1
ATOM 572 C C . GLY A 1 82 ? 12.839 9.709 -4.123 1.00 94.88 82 GLY A C 1
ATOM 573 O O . GLY A 1 82 ? 13.461 10.520 -3.440 1.00 94.88 82 GLY A O 1
ATOM 574 N N . GLY A 1 83 ? 11.554 9.900 -4.440 1.00 96.88 83 GLY A N 1
ATOM 575 C CA . GLY A 1 83 ? 10.733 10.985 -3.895 1.00 96.88 83 GLY A CA 1
ATOM 576 C C . GLY A 1 83 ? 10.249 10.738 -2.454 1.00 96.88 83 GLY A C 1
ATOM 577 O O . GLY A 1 83 ? 10.445 9.652 -1.907 1.00 96.88 83 GLY A O 1
ATOM 578 N N . PRO A 1 84 ? 9.598 11.737 -1.827 1.00 97.38 84 PRO A N 1
ATOM 579 C CA . PRO A 1 84 ? 8.982 11.577 -0.511 1.00 97.38 84 PRO A CA 1
ATOM 580 C C . PRO A 1 84 ? 7.732 10.677 -0.571 1.00 97.38 84 PRO A C 1
ATOM 582 O O . PRO A 1 84 ? 7.127 10.527 -1.636 1.00 97.38 84 PRO A O 1
ATOM 585 N N . PRO A 1 85 ? 7.299 10.097 0.563 1.00 97.75 85 PRO A N 1
ATOM 586 C CA . PRO A 1 85 ? 6.104 9.264 0.606 1.00 97.75 85 PRO A CA 1
ATOM 587 C C . PRO A 1 85 ? 4.846 10.122 0.427 1.00 97.75 85 PRO A C 1
ATOM 589 O O . PRO A 1 85 ? 4.553 10.997 1.239 1.00 97.75 85 PRO A O 1
ATOM 592 N N . VAL A 1 86 ? 4.076 9.838 -0.622 1.00 97.38 86 VAL A N 1
ATOM 593 C CA . VAL A 1 86 ? 2.809 10.528 -0.938 1.00 97.38 86 VAL A CA 1
ATOM 594 C C . VAL A 1 86 ? 1.617 9.575 -0.986 1.00 97.38 86 VAL A C 1
ATOM 596 O O . VAL A 1 86 ? 0.465 10.004 -0.988 1.00 97.38 86 VAL A O 1
ATOM 599 N N . HIS A 1 87 ? 1.877 8.269 -1.001 1.00 97.88 87 HIS A N 1
ATOM 600 C CA . HIS A 1 87 ? 0.855 7.234 -1.062 1.00 97.88 87 HIS A CA 1
ATOM 601 C C . HIS A 1 87 ? 1.199 6.074 -0.130 1.00 97.88 87 HIS A C 1
ATOM 603 O O . HIS A 1 87 ? 2.364 5.839 0.184 1.00 97.88 87 HIS A O 1
ATOM 609 N N . VAL A 1 88 ? 0.181 5.350 0.329 1.00 98.56 88 VAL A N 1
ATOM 610 C CA . VAL A 1 88 ? 0.351 4.203 1.227 1.00 98.56 88 VAL A CA 1
ATOM 611 C C . VAL A 1 88 ? -0.600 3.073 0.848 1.00 98.56 88 VAL A C 1
ATOM 613 O O . VAL A 1 88 ? -1.738 3.309 0.433 1.00 98.56 88 VAL A O 1
ATOM 616 N N . GLY A 1 89 ? -0.131 1.839 0.990 1.00 98.38 89 GLY A N 1
ATOM 617 C CA . GLY A 1 89 ? -0.931 0.625 0.867 1.00 98.38 89 GLY A CA 1
ATOM 618 C C . GLY A 1 89 ? -0.669 -0.348 2.014 1.00 98.38 89 GLY A C 1
ATOM 619 O O . GLY A 1 89 ? 0.281 -0.177 2.776 1.00 98.38 89 GLY A O 1
ATOM 620 N N . VAL A 1 90 ? -1.521 -1.363 2.134 1.00 98.50 90 VAL A N 1
ATOM 621 C CA . VAL A 1 90 ? -1.414 -2.452 3.114 1.00 98.50 90 VAL A CA 1
ATOM 622 C C . VAL A 1 90 ? -1.092 -3.738 2.363 1.00 98.50 90 VAL A C 1
ATOM 624 O O . VAL A 1 90 ? -1.813 -4.104 1.438 1.00 98.50 90 VAL A O 1
ATOM 627 N N . VAL A 1 91 ? -0.029 -4.437 2.747 1.00 98.62 91 VAL A N 1
ATOM 628 C CA . VAL A 1 91 ? 0.328 -5.732 2.160 1.00 98.62 91 VAL A CA 1
ATOM 629 C C . VAL A 1 91 ? -0.743 -6.756 2.529 1.00 98.62 91 VAL A C 1
ATOM 631 O O . VAL A 1 91 ? -0.969 -7.034 3.707 1.00 98.62 91 VAL A O 1
ATOM 634 N N . GLU A 1 92 ? -1.395 -7.337 1.529 1.00 98.38 92 GLU A N 1
ATOM 635 C CA . GLU A 1 92 ? -2.319 -8.457 1.716 1.00 98.38 92 GLU A CA 1
ATOM 636 C C . GLU A 1 92 ? -1.546 -9.754 1.935 1.00 98.38 92 GLU A C 1
ATOM 638 O O . GLU A 1 92 ? -1.792 -10.486 2.892 1.00 98.38 92 GLU A O 1
ATOM 643 N N . ARG A 1 93 ? -0.587 -10.034 1.052 1.00 97.44 93 ARG A N 1
ATOM 644 C CA . ARG A 1 93 ? 0.231 -11.246 1.100 1.00 97.44 93 ARG A CA 1
ATOM 645 C C . ARG A 1 93 ? 1.576 -11.037 0.420 1.00 97.44 93 ARG A C 1
ATOM 647 O O . ARG A 1 93 ? 1.727 -10.138 -0.406 1.00 97.44 93 ARG A O 1
ATOM 654 N N . ALA A 1 94 ? 2.505 -11.924 0.745 1.00 96.38 94 ALA A N 1
ATOM 655 C CA . ALA A 1 94 ? 3.775 -12.085 0.058 1.00 96.38 94 ALA A CA 1
ATOM 656 C C . ALA A 1 94 ? 3.796 -13.450 -0.631 1.00 96.38 94 ALA A C 1
ATOM 658 O O . ALA A 1 94 ? 3.339 -14.443 -0.063 1.00 96.38 94 ALA A O 1
ATOM 659 N N . GLU A 1 95 ? 4.297 -13.484 -1.853 1.00 96.12 95 GLU A N 1
ATOM 660 C CA . GLU A 1 95 ? 4.531 -14.698 -2.621 1.00 96.12 95 GLU A CA 1
ATOM 661 C C . GLU A 1 95 ? 5.948 -15.229 -2.335 1.00 96.12 95 GLU A C 1
ATOM 663 O O . GLU A 1 95 ? 6.800 -14.518 -1.797 1.00 96.12 95 GLU A O 1
ATOM 668 N N . ALA A 1 96 ? 6.206 -16.501 -2.657 1.00 93.75 96 ALA A N 1
ATOM 669 C CA . ALA A 1 96 ? 7.465 -17.173 -2.310 1.00 93.75 96 ALA A CA 1
ATOM 670 C C . ALA A 1 96 ? 8.711 -16.544 -2.969 1.00 93.75 96 ALA A C 1
ATOM 672 O O . ALA A 1 96 ? 9.814 -16.673 -2.450 1.00 93.75 96 ALA A O 1
ATOM 673 N N . ASP A 1 97 ? 8.529 -15.840 -4.086 1.00 93.69 97 ASP A N 1
ATOM 674 C CA . ASP A 1 97 ? 9.560 -15.093 -4.820 1.00 93.69 97 ASP A CA 1
ATOM 675 C C . ASP A 1 97 ? 9.790 -13.671 -4.265 1.00 93.69 97 ASP A C 1
ATOM 677 O O . ASP A 1 97 ? 10.509 -12.865 -4.857 1.00 93.69 97 ASP A O 1
ATOM 681 N N . GLY A 1 98 ? 9.146 -13.330 -3.145 1.00 95.56 98 GLY A N 1
ATOM 682 C CA . GLY A 1 98 ? 9.217 -12.010 -2.526 1.00 95.56 98 GLY A CA 1
ATOM 683 C C . GLY A 1 98 ? 8.295 -10.961 -3.153 1.00 95.56 98 GLY A C 1
ATOM 684 O O . GLY A 1 98 ? 8.297 -9.816 -2.696 1.00 95.56 98 GLY A O 1
ATOM 685 N N . THR A 1 99 ? 7.487 -11.323 -4.154 1.00 98.19 99 THR A N 1
ATOM 686 C CA . THR A 1 99 ? 6.484 -10.420 -4.727 1.00 98.19 99 THR A CA 1
ATOM 687 C C . THR A 1 99 ? 5.367 -10.183 -3.713 1.00 98.19 99 THR A C 1
ATOM 689 O O . THR A 1 99 ? 4.696 -11.111 -3.267 1.00 98.19 99 THR A O 1
ATOM 692 N N . ALA A 1 100 ? 5.144 -8.929 -3.335 1.00 98.44 100 ALA A N 1
ATOM 693 C CA . ALA A 1 100 ? 4.072 -8.528 -2.438 1.00 98.44 100 ALA A CA 1
ATOM 694 C C . ALA A 1 100 ? 2.845 -8.078 -3.235 1.00 98.44 100 ALA A C 1
ATOM 696 O O . ALA A 1 100 ? 2.954 -7.288 -4.175 1.00 98.44 100 ALA A O 1
ATOM 697 N N . VAL A 1 101 ? 1.662 -8.525 -2.811 1.00 98.62 101 VAL A N 1
ATOM 698 C CA . VAL A 1 101 ? 0.387 -7.952 -3.253 1.00 98.62 101 VAL A CA 1
ATOM 699 C C . VAL A 1 101 ? -0.052 -6.928 -2.225 1.00 98.62 101 VAL A C 1
ATOM 701 O O . VAL A 1 101 ? -0.327 -7.260 -1.071 1.00 98.62 101 VAL A O 1
ATOM 704 N N . VAL A 1 102 ? -0.102 -5.672 -2.647 1.00 98.75 102 VAL A N 1
ATOM 705 C CA . VAL A 1 102 ? -0.421 -4.530 -1.798 1.00 98.75 102 VAL A CA 1
ATOM 706 C C . VAL A 1 102 ? -1.783 -3.989 -2.179 1.00 98.75 102 VAL A C 1
ATOM 708 O O . VAL A 1 102 ? -2.029 -3.646 -3.329 1.00 98.75 102 VAL A O 1
ATOM 711 N N . LEU A 1 103 ? -2.676 -3.882 -1.205 1.00 98.62 103 LEU A N 1
ATOM 712 C CA . LEU A 1 103 ? -3.954 -3.218 -1.383 1.00 98.62 103 LEU A CA 1
ATOM 713 C C . LEU A 1 103 ? -3.765 -1.730 -1.149 1.00 98.62 103 LEU A C 1
ATOM 715 O O . LEU A 1 103 ? -3.214 -1.308 -0.131 1.00 98.62 103 LEU A O 1
ATOM 719 N N . HIS A 1 104 ? -4.250 -0.919 -2.076 1.00 98.06 104 HIS A N 1
ATOM 720 C CA . HIS A 1 104 ? -4.222 0.527 -1.935 1.00 98.06 104 HIS A CA 1
ATOM 721 C C . HIS A 1 104 ? -5.548 1.150 -2.360 1.00 98.06 104 HIS A C 1
ATOM 723 O O . HIS A 1 104 ? -6.281 0.591 -3.174 1.00 98.06 104 HIS A O 1
ATOM 729 N N . ARG A 1 105 ? -5.883 2.319 -1.811 1.00 97.25 105 ARG A N 1
ATOM 730 C CA . ARG A 1 105 ? -7.068 3.072 -2.233 1.00 97.25 105 ARG A CA 1
ATOM 731 C C . ARG A 1 105 ? -6.659 4.182 -3.198 1.00 97.25 105 ARG A C 1
ATOM 733 O O . ARG A 1 105 ? -5.938 5.099 -2.822 1.00 97.25 105 ARG A O 1
ATOM 740 N N . VAL A 1 106 ? -7.156 4.102 -4.428 1.00 94.50 106 VAL A N 1
ATOM 741 C CA . VAL A 1 106 ? -7.021 5.112 -5.496 1.00 94.50 106 VAL A CA 1
ATOM 742 C C . VAL A 1 106 ? -8.404 5.587 -5.928 1.00 94.50 106 VAL A C 1
ATOM 744 O O . VAL A 1 106 ? -9.376 4.931 -5.598 1.00 94.50 106 VAL A O 1
ATOM 747 N N . ALA A 1 107 ? -8.546 6.660 -6.712 1.00 92.19 107 ALA A N 1
ATOM 748 C CA . ALA A 1 107 ? -9.865 7.205 -7.087 1.00 92.19 107 ALA A CA 1
ATOM 749 C C . ALA A 1 107 ? -10.875 6.149 -7.606 1.00 92.19 107 ALA A C 1
ATOM 751 O O . ALA A 1 107 ? -12.057 6.179 -7.246 1.00 92.19 107 ALA A O 1
ATOM 752 N N . ARG A 1 108 ? -10.401 5.172 -8.393 1.00 92.94 108 ARG A N 1
ATOM 753 C CA . ARG A 1 108 ? -11.226 4.119 -9.012 1.00 92.94 108 ARG A CA 1
ATOM 754 C C . ARG A 1 108 ? -11.710 3.018 -8.061 1.00 92.94 108 ARG A C 1
ATOM 756 O O . ARG A 1 108 ? -12.798 2.503 -8.266 1.00 92.94 108 ARG A O 1
ATOM 763 N N . GLY A 1 109 ? -10.960 2.683 -7.015 1.00 96.31 109 GLY A N 1
ATOM 764 C CA . GLY A 1 109 ? -11.282 1.558 -6.126 1.00 96.31 109 GLY A CA 1
ATOM 765 C C . GLY A 1 109 ? -10.204 1.320 -5.071 1.00 96.31 109 GLY A C 1
ATOM 766 O O . GLY A 1 109 ? -9.127 1.917 -5.137 1.00 96.31 109 GLY A O 1
ATOM 767 N N . VAL A 1 110 ? -10.485 0.457 -4.099 1.00 98.12 110 VAL A N 1
ATOM 768 C CA . VAL A 1 110 ? -9.421 -0.319 -3.453 1.00 98.12 110 VAL A CA 1
ATOM 769 C C . VAL A 1 110 ? -8.971 -1.380 -4.442 1.00 98.12 110 VAL A C 1
ATOM 771 O O . VAL A 1 110 ? -9.800 -2.116 -4.974 1.00 98.12 110 VAL A O 1
ATOM 774 N N . LEU A 1 111 ? -7.677 -1.433 -4.729 1.00 97.69 111 LEU A N 1
ATOM 775 C CA . LEU A 1 111 ? -7.133 -2.333 -5.735 1.00 97.69 111 LEU A CA 1
ATOM 776 C C . LEU A 1 111 ? -5.832 -2.974 -5.275 1.00 97.69 111 LEU A C 1
ATOM 778 O O . LEU A 1 111 ? -5.092 -2.350 -4.511 1.00 97.69 111 LEU A O 1
ATOM 782 N N . PRO A 1 112 ? -5.549 -4.194 -5.750 1.00 98.25 112 PRO A N 1
ATOM 783 C CA . PRO A 1 112 ? -4.239 -4.787 -5.595 1.00 98.25 112 PRO A CA 1
ATOM 784 C C . PRO A 1 112 ? -3.237 -4.126 -6.548 1.00 98.25 112 PRO A C 1
ATOM 786 O O . PRO A 1 112 ? -3.580 -3.748 -7.670 1.00 98.25 112 PRO A O 1
ATOM 789 N N . VAL A 1 113 ? -1.993 -4.035 -6.095 1.00 98.25 113 VAL A N 1
ATOM 790 C CA . VAL A 1 113 ? -0.811 -3.767 -6.909 1.00 98.25 113 VAL A CA 1
ATOM 791 C C . VAL A 1 113 ? 0.287 -4.753 -6.515 1.00 98.25 113 VAL A C 1
ATOM 793 O O . VAL A 1 113 ? 0.530 -4.969 -5.324 1.00 98.25 113 VAL A O 1
ATOM 796 N N . ARG A 1 114 ? 0.935 -5.378 -7.497 1.00 98.56 114 ARG A N 1
ATOM 797 C CA . ARG A 1 114 ? 2.122 -6.216 -7.296 1.00 98.56 114 ARG A CA 1
ATOM 798 C C . ARG A 1 114 ? 3.376 -5.369 -7.265 1.00 98.56 114 ARG A C 1
ATOM 800 O O . ARG A 1 114 ? 3.556 -4.497 -8.116 1.00 98.56 114 ARG A O 1
ATOM 807 N N . LEU A 1 115 ? 4.252 -5.657 -6.311 1.00 98.25 115 LEU A N 1
ATOM 808 C CA . LEU A 1 115 ? 5.597 -5.103 -6.283 1.00 98.25 115 LEU A CA 1
ATOM 809 C C . LEU A 1 115 ? 6.609 -6.106 -5.746 1.00 98.25 115 LEU A C 1
ATOM 811 O O . LEU A 1 115 ? 6.291 -6.920 -4.883 1.00 98.25 115 LEU A O 1
ATOM 815 N N . ASN A 1 116 ? 7.846 -6.002 -6.212 1.00 98.12 116 ASN A N 1
ATOM 816 C CA . ASN A 1 116 ? 8.957 -6.825 -5.758 1.00 98.12 116 ASN A CA 1
ATOM 817 C C . ASN A 1 116 ? 10.194 -5.945 -5.543 1.00 98.12 116 ASN A C 1
ATOM 819 O O . ASN A 1 116 ? 10.667 -5.279 -6.467 1.00 98.12 116 ASN A O 1
ATOM 823 N N . LEU A 1 117 ? 10.715 -5.934 -4.312 1.00 97.56 117 LEU A N 1
ATOM 824 C CA . LEU A 1 117 ? 11.825 -5.057 -3.916 1.00 97.56 117 LEU A CA 1
ATOM 825 C C . LEU A 1 117 ? 13.208 -5.674 -4.168 1.00 97.56 117 LEU A C 1
ATOM 827 O O . LEU A 1 117 ? 14.216 -4.979 -4.032 1.00 97.56 117 LEU A O 1
ATOM 831 N N . ALA A 1 118 ? 13.287 -6.955 -4.540 1.00 95.69 118 ALA A N 1
ATOM 832 C CA . ALA A 1 118 ? 14.524 -7.535 -5.058 1.00 95.69 118 ALA A CA 1
ATOM 833 C C . ALA A 1 118 ? 14.825 -7.013 -6.473 1.00 95.69 118 ALA A C 1
ATOM 835 O O . ALA A 1 118 ? 15.989 -6.780 -6.804 1.00 95.69 118 ALA A O 1
ATOM 836 N N . TYR A 1 119 ? 13.779 -6.738 -7.262 1.00 96.81 119 TYR A N 1
ATOM 837 C CA . TYR A 1 119 ? 13.872 -6.218 -8.629 1.00 96.81 119 TYR A CA 1
ATOM 838 C C . TYR A 1 119 ? 12.974 -4.983 -8.837 1.00 96.81 119 TYR A C 1
ATOM 840 O O . TYR A 1 119 ? 12.055 -5.015 -9.654 1.00 96.81 119 TYR A O 1
ATOM 848 N N . PRO A 1 120 ? 13.229 -3.863 -8.137 1.00 97.00 120 PRO A N 1
ATOM 849 C CA . PRO A 1 120 ? 12.283 -2.746 -8.060 1.00 97.00 120 PRO A CA 1
ATOM 850 C C . PRO A 1 120 ? 12.006 -2.066 -9.409 1.00 97.00 120 PRO A C 1
ATOM 852 O O . PRO A 1 120 ? 10.940 -1.488 -9.602 1.00 97.00 120 PRO A O 1
ATOM 855 N N . SER A 1 121 ? 12.946 -2.123 -10.354 1.00 97.12 121 SER A N 1
ATOM 856 C CA . SER A 1 121 ? 1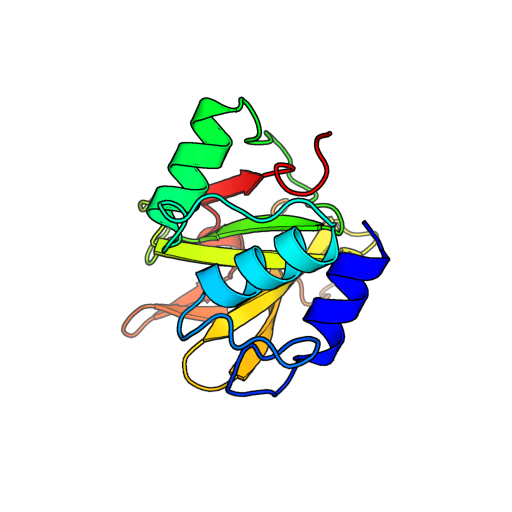2.852 -1.489 -11.676 1.00 97.12 121 SER A CA 1
ATOM 857 C C . SER A 1 121 ? 12.429 -2.423 -12.805 1.00 97.12 121 SER A C 1
ATOM 859 O O . SER A 1 121 ? 12.420 -2.001 -13.961 1.00 97.12 121 SER A O 1
ATOM 861 N N . ARG A 1 122 ? 12.074 -3.676 -12.502 1.00 97.31 122 ARG A N 1
ATOM 862 C CA . ARG A 1 122 ? 11.707 -4.674 -13.514 1.00 97.31 122 ARG A CA 1
ATOM 863 C C . ARG A 1 122 ? 10.241 -5.044 -13.406 1.00 97.31 122 ARG A C 1
ATOM 865 O O . ARG A 1 122 ? 9.776 -5.344 -12.314 1.00 97.31 122 ARG A O 1
ATOM 872 N N . SER A 1 123 ? 9.543 -5.070 -14.535 1.00 97.75 123 SER A N 1
ATOM 873 C CA . SER A 1 123 ? 8.174 -5.590 -14.598 1.00 97.75 123 SER A CA 1
ATOM 874 C C . SER A 1 123 ? 8.134 -7.095 -14.336 1.00 97.75 123 SER A C 1
ATOM 876 O O . SER A 1 123 ? 7.263 -7.560 -13.607 1.00 97.75 123 SER A O 1
ATOM 878 N N . ASP A 1 124 ? 9.115 -7.829 -14.867 1.00 98.12 124 ASP A N 1
ATOM 879 C CA . ASP A 1 124 ? 9.151 -9.290 -14.850 1.00 98.12 124 ASP A CA 1
ATOM 880 C C . ASP A 1 124 ? 10.458 -9.817 -14.236 1.00 98.12 124 ASP A C 1
ATOM 882 O O . ASP A 1 124 ? 11.520 -9.184 -14.311 1.00 98.12 124 ASP A O 1
ATOM 886 N N . ASP A 1 125 ? 10.362 -10.983 -13.605 1.00 96.25 125 ASP A N 1
ATOM 887 C CA . ASP A 1 125 ? 11.470 -11.721 -13.019 1.00 96.25 125 ASP A CA 1
ATOM 888 C C . ASP A 1 125 ? 12.414 -12.211 -14.133 1.00 96.25 125 ASP A C 1
ATOM 890 O O . ASP A 1 125 ? 11.967 -12.873 -15.072 1.00 96.25 125 ASP A O 1
ATOM 894 N N . PRO A 1 126 ? 13.723 -11.913 -14.061 1.00 91.94 126 PRO A N 1
ATOM 895 C CA . PRO A 1 126 ? 14.647 -12.252 -15.139 1.00 91.94 126 PRO A CA 1
ATOM 896 C C . PRO A 1 126 ? 14.965 -13.740 -15.275 1.00 91.94 126 PRO A C 1
ATOM 898 O O . PRO A 1 126 ? 15.434 -14.148 -16.333 1.00 91.94 126 PRO A O 1
ATOM 901 N N . ALA A 1 127 ? 14.779 -14.528 -14.218 1.00 94.94 127 ALA A N 1
ATOM 902 C CA . ALA A 1 127 ? 15.067 -15.955 -14.228 1.00 94.94 127 ALA A CA 1
ATOM 903 C C . ALA A 1 127 ? 13.852 -16.772 -14.681 1.00 94.94 127 ALA A C 1
ATOM 905 O O . ALA A 1 127 ? 14.011 -17.787 -15.354 1.00 94.94 127 ALA A O 1
ATOM 906 N N . THR A 1 128 ? 12.643 -16.339 -14.315 1.00 96.00 128 THR A N 1
ATOM 907 C CA . THR A 1 128 ? 11.409 -17.113 -14.533 1.00 96.00 128 THR A CA 1
ATOM 908 C C . THR A 1 128 ? 10.452 -16.493 -15.550 1.00 96.00 128 THR A C 1
ATOM 910 O O . THR A 1 128 ? 9.537 -17.170 -16.010 1.00 96.00 128 THR A O 1
ATOM 913 N N . GLY A 1 129 ? 10.618 -15.211 -15.892 1.00 97.00 129 GLY A N 1
ATOM 914 C CA . GLY A 1 129 ? 9.689 -14.459 -16.742 1.00 97.00 129 GLY A CA 1
ATOM 915 C C . GLY A 1 129 ? 8.356 -14.114 -16.068 1.00 97.00 129 GLY A C 1
ATOM 916 O O . GLY A 1 129 ? 7.463 -13.573 -16.716 1.00 97.00 129 GLY A O 1
ATOM 917 N N . LYS A 1 130 ? 8.186 -14.425 -14.777 1.00 97.12 130 LYS A N 1
ATOM 918 C CA . LYS A 1 130 ? 6.970 -14.115 -14.021 1.00 97.12 130 LYS A CA 1
ATOM 919 C C . LYS A 1 130 ? 6.808 -12.604 -13.845 1.00 97.12 130 LYS A C 1
ATOM 921 O O . LYS A 1 130 ? 7.766 -11.918 -13.517 1.00 97.12 130 LYS A O 1
ATOM 926 N N . HIS A 1 131 ? 5.583 -12.097 -13.949 1.00 98.00 131 HIS A N 1
ATOM 927 C CA . HIS A 1 131 ? 5.289 -10.700 -13.634 1.00 98.00 131 HIS A CA 1
ATOM 928 C C . HIS A 1 131 ? 5.396 -10.407 -12.127 1.00 98.00 131 HIS A C 1
ATOM 930 O O . HIS A 1 131 ? 4.724 -11.058 -11.321 1.00 98.00 131 HIS A O 1
ATOM 936 N N . ILE A 1 132 ? 6.208 -9.416 -11.747 1.00 97.88 132 ILE A N 1
ATOM 937 C CA . ILE A 1 132 ? 6.569 -9.116 -10.347 1.00 97.88 132 ILE A CA 1
ATOM 938 C C . ILE A 1 132 ? 6.352 -7.653 -9.933 1.00 97.88 132 ILE A C 1
ATOM 940 O O . ILE A 1 132 ? 6.246 -7.369 -8.739 1.00 97.88 132 ILE A O 1
ATOM 944 N N . ASN A 1 133 ? 6.245 -6.718 -10.879 1.00 98.50 133 ASN A N 1
ATOM 945 C CA . ASN A 1 133 ? 5.870 -5.335 -10.591 1.00 98.50 133 ASN A CA 1
ATOM 946 C C . ASN A 1 133 ? 4.826 -4.835 -11.583 1.00 98.50 133 ASN A C 1
ATOM 948 O O . ASN A 1 133 ? 5.126 -4.645 -12.763 1.00 98.50 133 ASN A O 1
ATOM 952 N N . ASP A 1 134 ? 3.648 -4.493 -11.067 1.00 98.44 134 ASP A N 1
ATOM 953 C CA . ASP A 1 134 ? 2.651 -3.782 -11.857 1.00 98.44 134 ASP A CA 1
ATOM 954 C C . ASP A 1 134 ? 3.170 -2.372 -12.196 1.00 98.44 134 ASP A C 1
ATOM 956 O O . ASP A 1 134 ? 3.889 -1.731 -11.419 1.00 98.44 134 ASP A O 1
ATOM 960 N N . ALA A 1 135 ? 2.760 -1.846 -13.349 1.00 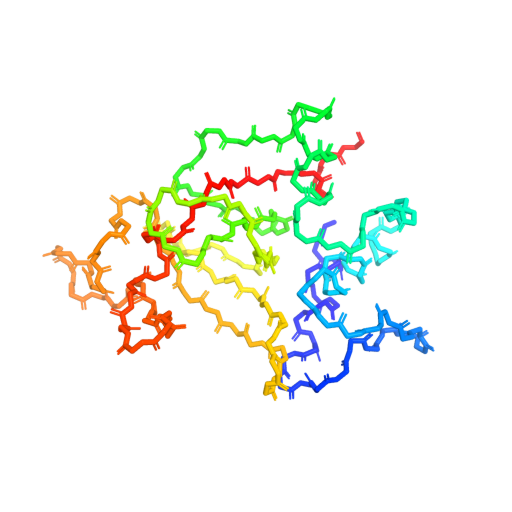97.44 135 ALA A N 1
ATOM 961 C CA . ALA A 1 135 ? 3.085 -0.483 -13.745 1.00 97.44 135 ALA A CA 1
ATOM 962 C C . ALA A 1 135 ? 2.081 0.522 -13.156 1.00 97.44 135 ALA A C 1
ATOM 964 O O . ALA A 1 135 ? 0.880 0.474 -13.431 1.00 97.44 135 ALA A O 1
ATOM 965 N N . LEU A 1 136 ? 2.579 1.491 -12.388 1.00 95.94 136 LEU A N 1
ATOM 966 C CA . LEU A 1 136 ? 1.796 2.609 -11.874 1.00 95.94 136 LEU A CA 1
ATOM 967 C C . LEU A 1 136 ? 1.967 3.844 -12.759 1.00 95.94 136 LEU A C 1
ATOM 969 O O . LEU A 1 136 ? 3.054 4.146 -13.252 1.00 95.94 136 LEU A O 1
ATOM 973 N N . ARG A 1 137 ? 0.865 4.572 -12.968 1.00 93.38 137 ARG A N 1
ATOM 974 C CA . ARG A 1 137 ? 0.870 5.837 -13.708 1.00 93.38 137 ARG A CA 1
ATOM 975 C C . ARG A 1 137 ? 1.303 6.970 -12.790 1.00 93.38 137 ARG A C 1
ATOM 977 O O . ARG A 1 137 ? 0.635 7.256 -11.800 1.00 93.38 137 ARG A O 1
ATOM 984 N N . VAL A 1 138 ? 2.391 7.620 -13.169 1.00 88.56 138 VAL A N 1
ATOM 985 C CA . VAL 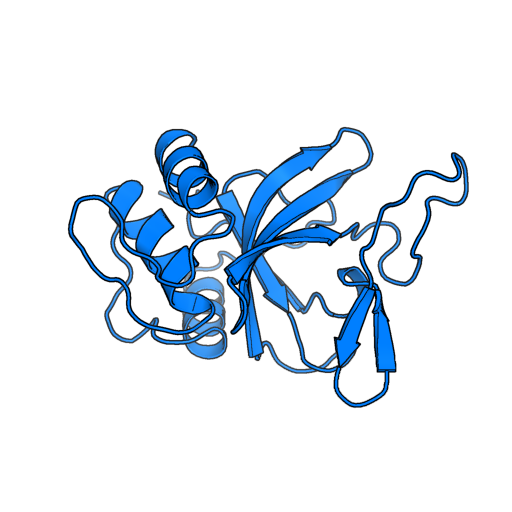A 1 138 ? 2.984 8.759 -12.478 1.00 88.56 138 VAL A CA 1
ATOM 986 C C . VAL A 1 138 ? 3.194 9.862 -13.511 1.00 88.56 138 VAL A C 1
ATOM 988 O O . VAL A 1 138 ? 4.081 9.781 -14.366 1.00 88.56 138 VAL A O 1
ATOM 991 N N . GLY A 1 139 ? 2.310 10.862 -13.496 1.00 87.88 139 GLY A N 1
ATOM 992 C CA . GLY A 1 139 ? 2.182 11.807 -14.607 1.00 87.88 139 GLY A CA 1
ATOM 993 C C . GLY A 1 139 ? 1.938 11.067 -15.929 1.00 87.88 139 GLY A C 1
ATOM 994 O O . GLY A 1 139 ? 1.069 10.200 -16.017 1.00 87.88 139 GLY A O 1
ATOM 995 N N . ALA A 1 140 ? 2.742 11.365 -16.951 1.00 88.19 140 ALA A N 1
ATOM 996 C CA . ALA A 1 140 ? 2.674 10.693 -18.253 1.00 88.19 140 ALA A CA 1
ATOM 997 C C . ALA A 1 140 ? 3.379 9.320 -18.291 1.00 88.19 140 ALA A C 1
ATOM 999 O O . ALA A 1 140 ? 3.252 8.582 -19.271 1.00 88.19 140 ALA A O 1
ATOM 1000 N N . ARG A 1 141 ? 4.137 8.956 -17.249 1.00 91.56 141 ARG A N 1
ATOM 1001 C CA . ARG A 1 141 ? 5.000 7.768 -17.249 1.00 91.56 141 ARG A CA 1
ATOM 1002 C C . ARG A 1 141 ? 4.311 6.571 -16.604 1.00 91.56 141 ARG A C 1
ATOM 1004 O O . ARG A 1 141 ? 3.536 6.713 -15.661 1.00 91.56 141 ARG A O 1
ATOM 1011 N N . ALA A 1 142 ? 4.605 5.388 -17.128 1.00 95.69 142 ALA A N 1
ATOM 1012 C CA . ALA A 1 142 ? 4.332 4.119 -16.469 1.00 95.69 142 ALA A CA 1
ATOM 1013 C C . ALA A 1 142 ? 5.625 3.677 -15.772 1.00 95.69 142 ALA A C 1
ATOM 1015 O O . ALA A 1 142 ? 6.662 3.574 -16.424 1.00 95.69 142 ALA A O 1
ATOM 1016 N N . VAL A 1 143 ? 5.579 3.491 -14.455 1.00 97.62 143 VAL A N 1
ATOM 1017 C CA . VAL A 1 143 ? 6.750 3.175 -13.627 1.00 97.62 143 VAL A CA 1
ATOM 1018 C C . VAL A 1 143 ? 6.461 1.895 -12.840 1.00 97.62 143 VAL A C 1
ATOM 1020 O O . VAL A 1 143 ? 5.381 1.806 -12.251 1.00 97.62 143 VAL A O 1
ATOM 1023 N N . PRO A 1 144 ? 7.377 0.910 -12.801 1.00 98.31 144 PRO A N 1
ATOM 1024 C CA . PRO A 1 144 ? 7.209 -0.279 -11.969 1.00 98.31 144 PRO A CA 1
ATOM 1025 C C . PRO A 1 144 ? 6.970 0.100 -10.504 1.00 98.31 144 PRO A C 1
ATOM 1027 O O . PRO A 1 144 ? 7.698 0.928 -9.950 1.00 98.31 144 PRO A O 1
ATOM 1030 N N . ALA A 1 145 ? 5.961 -0.497 -9.870 1.00 98.19 145 ALA A N 1
ATOM 1031 C CA . ALA A 1 145 ? 5.552 -0.152 -8.511 1.00 98.19 145 ALA A CA 1
ATOM 1032 C C . ALA A 1 145 ? 6.709 -0.242 -7.499 1.00 98.19 145 ALA A C 1
ATOM 1034 O O . ALA A 1 145 ? 6.857 0.651 -6.665 1.00 98.19 145 ALA A O 1
ATOM 1035 N N . GLY A 1 146 ? 7.576 -1.254 -7.616 1.00 97.88 146 GLY A N 1
ATOM 1036 C CA . GLY A 1 146 ? 8.756 -1.415 -6.765 1.00 97.88 146 GLY A CA 1
ATOM 1037 C C . GLY A 1 146 ? 9.732 -0.234 -6.811 1.00 97.88 146 GLY A C 1
ATOM 1038 O O . GLY A 1 146 ? 10.357 0.069 -5.802 1.00 97.88 146 GLY A O 1
ATOM 1039 N N . SER A 1 147 ? 9.818 0.494 -7.930 1.00 98.12 147 SER A N 1
ATOM 1040 C CA . SER A 1 147 ? 10.693 1.670 -8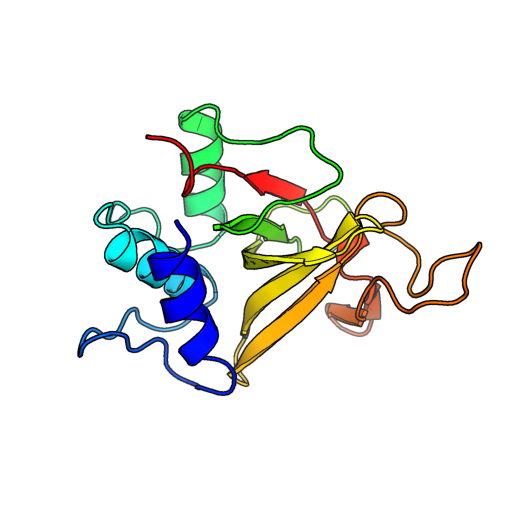.079 1.00 98.12 147 SER A CA 1
ATOM 1041 C C . SER A 1 147 ? 10.177 2.895 -7.336 1.00 98.12 147 SER A C 1
ATOM 1043 O O . SER A 1 147 ? 10.916 3.858 -7.141 1.00 98.12 147 SER A O 1
ATOM 1045 N N . LEU A 1 148 ? 8.899 2.884 -6.964 1.00 98.25 148 LEU A N 1
ATOM 1046 C CA . LEU A 1 148 ? 8.252 3.972 -6.245 1.00 98.25 148 LEU A CA 1
ATOM 1047 C C . LEU A 1 148 ? 8.255 3.737 -4.735 1.00 98.25 148 LEU A C 1
ATOM 1049 O O . LEU A 1 148 ? 7.839 4.627 -3.999 1.00 98.25 148 LEU A O 1
ATOM 1053 N N . VAL A 1 149 ? 8.691 2.568 -4.256 1.00 98.38 149 VAL A N 1
ATOM 1054 C CA . VAL A 1 149 ? 8.684 2.259 -2.824 1.00 98.38 149 VAL A CA 1
ATOM 1055 C C . VAL A 1 149 ? 9.736 3.092 -2.102 1.00 98.38 149 VAL A C 1
ATOM 1057 O O . VAL A 1 149 ? 10.923 3.031 -2.407 1.00 98.38 149 VAL A O 1
ATOM 1060 N N . VAL A 1 150 ? 9.266 3.860 -1.123 1.00 98.00 150 VAL A N 1
ATOM 1061 C CA . VAL A 1 150 ? 10.090 4.676 -0.227 1.00 98.00 150 VAL A CA 1
ATOM 1062 C C . VAL A 1 150 ? 10.517 3.847 0.974 1.00 98.00 150 VAL A C 1
ATOM 1064 O O . VAL A 1 150 ? 11.692 3.807 1.329 1.00 98.00 150 VAL A O 1
ATOM 1067 N N . SER A 1 151 ? 9.553 3.182 1.610 1.00 98.19 151 SER A N 1
ATOM 1068 C CA . SER A 1 151 ? 9.789 2.379 2.802 1.00 98.19 151 SER A CA 1
ATOM 1069 C C . SER A 1 151 ? 8.677 1.357 3.020 1.00 98.19 151 SER A C 1
ATOM 1071 O O . SER A 1 151 ? 7.554 1.484 2.520 1.00 98.19 151 SER A O 1
ATOM 1073 N N . VAL A 1 152 ? 9.012 0.331 3.795 1.00 98.50 152 VAL A N 1
ATOM 1074 C CA . VAL A 1 152 ? 8.078 -0.672 4.306 1.00 98.50 152 VAL A CA 1
ATOM 1075 C C . VAL A 1 152 ? 8.013 -0.508 5.816 1.00 98.50 152 VAL A C 1
ATOM 1077 O O . VAL A 1 152 ? 9.030 -0.228 6.451 1.00 98.50 152 VAL A O 1
ATOM 1080 N N . SER A 1 153 ? 6.834 -0.677 6.402 1.00 98.25 153 SER A N 1
ATOM 1081 C CA . SER A 1 153 ? 6.652 -0.569 7.843 1.00 98.25 153 SER A CA 1
ATOM 1082 C C . SER A 1 153 ? 5.839 -1.711 8.418 1.00 98.25 153 SER A C 1
ATOM 1084 O O . SER A 1 153 ? 4.778 -2.047 7.908 1.00 98.25 153 SER A O 1
ATOM 1086 N N . ASP A 1 154 ? 6.279 -2.232 9.556 1.00 97.25 154 ASP A N 1
ATOM 1087 C CA . ASP A 1 154 ? 5.551 -3.220 10.350 1.00 97.25 154 ASP A CA 1
ATOM 1088 C C . ASP A 1 154 ? 4.662 -2.589 11.426 1.00 97.25 154 ASP A C 1
ATOM 1090 O O . ASP A 1 154 ? 4.226 -3.281 12.346 1.00 97.25 154 ASP A O 1
ATOM 1094 N N . LEU A 1 155 ? 4.364 -1.289 11.337 1.00 96.38 155 LEU A N 1
ATOM 1095 C CA . LEU A 1 155 ? 3.628 -0.543 12.363 1.00 96.38 155 LEU A CA 1
ATOM 1096 C C . LEU A 1 155 ? 2.311 -1.227 12.781 1.00 96.38 155 LEU A C 1
ATOM 1098 O O . LEU A 1 155 ? 1.966 -1.269 13.966 1.00 96.38 155 LEU A O 1
ATOM 1102 N N . LEU A 1 156 ? 1.589 -1.810 11.820 1.00 94.56 156 LEU A N 1
ATOM 1103 C CA . LEU A 1 156 ? 0.347 -2.542 12.079 1.00 94.56 156 LEU A CA 1
ATOM 1104 C C . LEU A 1 156 ? 0.596 -3.882 12.789 1.00 94.56 156 LEU A C 1
ATOM 1106 O O . LEU A 1 156 ? -0.269 -4.351 13.527 1.00 94.56 156 LEU A O 1
ATOM 1110 N N . ARG A 1 157 ? 1.766 -4.503 12.603 1.00 91.75 157 ARG A N 1
ATOM 1111 C CA . ARG A 1 157 ? 2.151 -5.781 13.224 1.00 91.75 157 ARG A CA 1
ATOM 1112 C C . ARG A 1 157 ? 2.812 -5.630 14.588 1.00 91.75 157 ARG A C 1
ATOM 1114 O O . ARG A 1 157 ? 2.711 -6.564 15.384 1.00 91.75 157 ARG A O 1
ATOM 1121 N N . ARG A 1 158 ? 3.465 -4.498 14.865 1.00 83.62 158 ARG A N 1
ATOM 1122 C CA . ARG A 1 158 ? 4.051 -4.216 16.186 1.00 83.62 158 ARG A CA 1
ATOM 1123 C C . ARG A 1 158 ? 2.970 -4.227 17.258 1.00 83.62 158 ARG A C 1
ATOM 1125 O O . ARG A 1 158 ? 1.844 -3.852 16.959 1.00 83.62 158 ARG A O 1
ATOM 1132 N N . ARG A 1 159 ? 3.283 -4.687 18.468 1.00 64.94 159 ARG A N 1
ATOM 1133 C CA . ARG A 1 159 ? 2.375 -4.561 19.617 1.00 64.94 159 ARG A CA 1
ATOM 1134 C C . ARG A 1 159 ? 2.540 -3.178 20.220 1.00 64.94 159 ARG A C 1
ATOM 1136 O O . ARG A 1 159 ? 3.709 -2.788 20.410 1.00 64.94 159 ARG A O 1
#

Organism: NCBI:txid2590199